Protein AF-A0A9K3H2B3-F1 (afdb_monomer)

Solvent-accessible surface area (backbone atoms only — not comparable to full-atom values): 8855 Å² total; per-residue (Å²): 132,76,57,71,48,101,79,43,34,32,52,45,74,54,63,48,92,74,58,84,58,81,59,44,30,52,91,73,40,60,58,100,84,36,74,44,58,86,64,38,37,34,44,56,46,58,76,41,45,33,36,42,37,26,72,78,79,16,44,37,43,30,42,40,29,30,38,38,36,41,32,38,69,94,84,43,71,54,78,59,46,63,44,56,33,55,32,21,17,47,78,24,76,56,96,89,43,72,43,72,32,34,43,42,46,98,87,24,39,31,26,27,11,19,45,28,69,36,68,64,64,101,39,72,65,60,23,62,75,64,52,45,66,34,74,45,75,49,76,45,79,47,74,59,80,87,81,78,83,79,82,81,72,84,80,129

Secondary structure (DSSP, 8-state):
--PBPTTSEEEEE--TTT---PPEETTT-EETTEEPPTTEEEEEEEEEEEEEEETTT--EEEEEEEEEEEEETTTEEPPPEEEEEEEESSEEE-SS-EEE-B---TTSEEEEEEEEEE---S-HHHHHHHTSSEEEEEEEEEE---PPPP------

Radius of gyration: 18.44 Å; Cα contacts (8 Å, |Δi|>4): 344; chains: 1; bounding box: 55×44×50 Å

pLDDT: mean 85.75, std 15.27, range [36.38, 98.5]

Mean predicted aligned error: 7.32 Å

Sequence (156 aa):
MVGVDFNGETSVDFDVTTLYIPPLTTATTKFLGLPLPPFLKIAIVPEIFRGIINLESGKVDLKFKAKFWFSMGSIYKAPPLLVETLLTSEESKGSLRSGSGRRLDEEGRCKLVGVATVEPIDDFFMNSFLDLPTECLAILNATITFSKDEDFKLNL

Organism: Helianthus annuus (NCBI:txid4232)

Nearest PDB structures (foldseek):
  6baq-assembly2_B  TM=2.965E-01  e=4.281E+00  Mus musculus

Foldseek 3Di:
DWDQDPQQKTKDWDDLVPDDDDWDALVHDAFPNHRDPHQKIWDKRWDGWIDIARPVVLKDKIWTWTWIWIDGPPPDTDGTWIWTWIFIQAKEDDPPDIDHKHGQDPQQKIKTKIKTFTADDPDPVVCVVNVPRDIDMDIDTDGDDDDDPDDDDDDD

Structure (mmCIF, N/CA/C/O backbone):
data_AF-A0A9K3H2B3-F1
#
_entry.id   AF-A0A9K3H2B3-F1
#
loop_
_atom_site.group_PDB
_atom_site.id
_atom_site.type_symbol
_atom_site.label_atom_id
_atom_site.label_alt_id
_atom_site.label_comp_id
_atom_site.label_asym_id
_atom_site.label_entity_id
_atom_site.label_seq_id
_atom_site.pdbx_PDB_ins_code
_atom_site.Cartn_x
_atom_site.Cartn_y
_atom_site.Cartn_z
_atom_site.occupancy
_atom_site.B_iso_or_equiv
_atom_site.auth_seq_id
_atom_site.auth_comp_id
_atom_site.auth_asym_id
_atom_site.auth_atom_id
_atom_site.pdbx_PDB_model_num
ATOM 1 N N . MET A 1 1 ? -12.930 -17.740 10.024 1.00 36.38 1 MET A N 1
ATOM 2 C CA . MET A 1 1 ? -13.497 -17.675 11.388 1.00 36.38 1 MET A CA 1
ATOM 3 C C . MET A 1 1 ? -13.048 -16.364 11.997 1.00 36.38 1 MET A C 1
ATOM 5 O O . MET A 1 1 ? -11.847 -16.164 12.115 1.00 36.38 1 MET A O 1
ATOM 9 N N . VAL A 1 2 ? -13.983 -15.464 12.293 1.00 46.38 2 VAL A N 1
ATOM 10 C CA . VAL A 1 2 ? -13.693 -14.215 13.002 1.00 46.38 2 VAL A CA 1
ATOM 11 C C . VAL A 1 2 ? -13.717 -14.530 14.497 1.00 46.38 2 VAL A C 1
ATOM 13 O O . VAL A 1 2 ? -14.778 -14.806 15.047 1.00 46.38 2 VAL A O 1
ATOM 16 N N . GLY A 1 3 ? -12.547 -14.584 15.131 1.00 49.44 3 GLY A N 1
ATOM 17 C CA . GLY A 1 3 ? -12.445 -14.596 16.590 1.00 49.44 3 GLY A CA 1
ATOM 18 C C . GLY A 1 3 ? -12.539 -13.159 17.088 1.00 49.44 3 GLY A C 1
ATOM 19 O O . GLY A 1 3 ? -11.816 -12.302 16.577 1.00 49.44 3 GLY A O 1
ATOM 20 N N . VAL A 1 4 ? -13.458 -12.894 18.017 1.00 54.34 4 VAL A N 1
ATOM 21 C CA . VAL A 1 4 ? -13.541 -11.608 18.715 1.00 54.34 4 VAL A CA 1
ATOM 22 C C . VAL A 1 4 ? -12.940 -11.806 20.099 1.00 54.34 4 VAL A C 1
ATOM 24 O O . VAL A 1 4 ? -13.445 -12.615 20.879 1.00 54.34 4 VAL A O 1
ATOM 27 N N . ASP A 1 5 ? -11.862 -11.087 20.385 1.00 57.28 5 ASP A N 1
ATOM 28 C CA . ASP A 1 5 ? -11.188 -11.134 21.680 1.00 57.28 5 ASP A CA 1
ATOM 29 C C . ASP A 1 5 ? -11.884 -10.191 22.680 1.00 57.28 5 ASP A C 1
ATOM 31 O O . ASP A 1 5 ? -12.625 -9.279 22.304 1.00 57.28 5 ASP A O 1
ATOM 35 N N . PHE A 1 6 ? -11.617 -10.369 23.977 1.00 53.84 6 PHE A N 1
ATOM 36 C CA . PHE A 1 6 ? -12.244 -9.613 25.076 1.00 53.84 6 PHE A CA 1
ATOM 37 C C . PHE A 1 6 ? -12.048 -8.079 25.027 1.00 53.84 6 PHE A C 1
ATOM 39 O O . PHE A 1 6 ? -12.699 -7.372 25.789 1.00 53.84 6 PHE A O 1
ATOM 46 N N . ASN A 1 7 ? -11.202 -7.562 24.128 1.00 62.53 7 ASN A N 1
ATOM 47 C CA . ASN A 1 7 ? -10.928 -6.129 23.944 1.00 62.53 7 ASN A CA 1
ATOM 48 C C . ASN A 1 7 ? -11.701 -5.490 22.768 1.00 62.53 7 ASN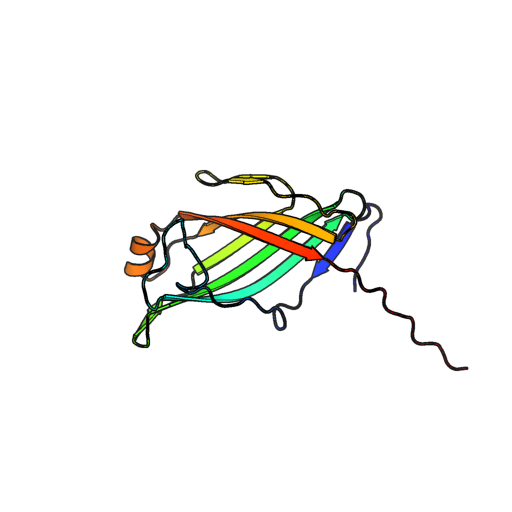 A C 1
ATOM 50 O O . ASN A 1 7 ? -11.345 -4.401 22.317 1.00 62.53 7 ASN A O 1
ATOM 54 N N . GLY A 1 8 ? -12.701 -6.182 22.207 1.00 75.56 8 GLY A N 1
ATOM 55 C CA . GLY A 1 8 ? -13.434 -5.705 21.026 1.00 75.56 8 GLY A CA 1
ATOM 56 C C . GLY A 1 8 ? -12.619 -5.781 19.729 1.00 75.56 8 GLY A C 1
ATOM 57 O O . GLY A 1 8 ? -12.984 -5.164 18.727 1.00 75.56 8 GLY A O 1
ATOM 58 N N . GLU A 1 9 ? -11.510 -6.523 19.743 1.00 88.19 9 GLU A N 1
ATOM 59 C CA . GLU A 1 9 ? -10.648 -6.754 18.589 1.00 88.19 9 GLU A CA 1
ATOM 60 C C . GLU A 1 9 ? -11.164 -7.924 17.755 1.00 88.19 9 GLU A C 1
ATOM 62 O O . GLU A 1 9 ? -11.451 -9.006 18.259 1.00 88.19 9 GLU A O 1
ATOM 67 N N . THR A 1 10 ? -11.283 -7.680 16.458 1.00 89.81 10 THR A N 1
ATOM 68 C CA . THR A 1 10 ? -11.702 -8.624 15.431 1.00 89.81 10 THR A CA 1
ATOM 69 C C . THR A 1 10 ? -10.537 -8.824 14.476 1.00 89.81 10 THR A C 1
ATOM 71 O O . THR A 1 10 ? -10.124 -7.890 13.785 1.00 89.81 10 THR A O 1
ATOM 74 N N . SER A 1 11 ? -10.010 -10.047 14.426 1.00 92.50 11 SER A N 1
ATOM 75 C CA . SER A 1 11 ? -9.013 -10.420 13.424 1.00 92.50 11 SER A CA 1
ATOM 76 C C . SER A 1 11 ? -9.680 -10.622 12.064 1.00 92.50 11 SER A C 1
ATOM 78 O O . SER A 1 11 ? -10.698 -11.312 11.953 1.00 92.50 11 SER A O 1
ATOM 80 N N . VAL A 1 12 ? -9.101 -10.026 11.026 1.00 93.12 12 VAL A N 1
ATOM 81 C CA . VAL A 1 12 ? -9.549 -10.145 9.637 1.00 93.12 12 VAL A CA 1
ATOM 82 C C . VAL A 1 12 ? -8.413 -10.666 8.771 1.00 93.12 12 VAL A C 1
ATOM 84 O O . VAL A 1 12 ? -7.278 -10.202 8.873 1.00 93.12 12 VAL A O 1
ATOM 87 N N . ASP A 1 13 ? -8.723 -11.614 7.894 1.00 94.12 13 ASP A N 1
ATOM 88 C CA . ASP A 1 13 ? -7.808 -12.128 6.877 1.00 94.12 13 ASP A CA 1
ATOM 89 C C . ASP A 1 13 ? -8.558 -12.142 5.546 1.00 94.12 13 ASP A C 1
ATOM 91 O O . ASP A 1 13 ? -9.561 -12.845 5.399 1.00 94.12 13 ASP A O 1
ATOM 95 N N . PHE A 1 14 ? -8.143 -11.278 4.621 1.00 92.19 14 PHE A N 1
ATOM 96 C CA . PHE A 1 14 ? -8.805 -11.131 3.335 1.00 92.19 14 PHE A CA 1
ATOM 97 C C . PHE A 1 14 ? -8.242 -12.153 2.356 1.00 92.19 14 PHE A C 1
ATOM 99 O O . PHE A 1 14 ? -7.028 -12.288 2.199 1.00 92.19 14 PHE A O 1
ATOM 106 N N . ASP A 1 15 ? -9.133 -12.822 1.631 1.00 93.44 15 ASP A N 1
ATOM 107 C CA . ASP A 1 15 ? -8.730 -13.712 0.554 1.00 93.44 15 ASP A CA 1
ATOM 108 C C . ASP A 1 15 ? -8.133 -12.904 -0.608 1.00 93.44 15 ASP A C 1
ATOM 110 O O . ASP A 1 15 ? -8.828 -12.317 -1.440 1.00 93.44 15 ASP A O 1
ATOM 114 N N . VAL A 1 16 ? -6.802 -12.881 -0.668 1.00 93.81 16 VAL A N 1
ATOM 115 C CA . VAL A 1 16 ? -6.046 -12.165 -1.701 1.00 93.81 16 VAL A CA 1
ATOM 116 C C . VAL A 1 16 ? -6.274 -12.727 -3.107 1.00 93.81 16 VAL A C 1
ATOM 118 O O . VAL A 1 16 ? -5.978 -12.035 -4.078 1.00 93.81 16 VAL A O 1
ATOM 121 N N . THR A 1 17 ? -6.823 -13.941 -3.244 1.00 91.62 17 THR A N 1
ATOM 122 C CA . THR A 1 17 ? -7.156 -14.519 -4.556 1.00 91.62 17 THR A CA 1
ATOM 123 C C . THR A 1 17 ? -8.422 -13.912 -5.160 1.00 91.62 17 THR A C 1
ATOM 125 O O . THR A 1 17 ? -8.561 -13.878 -6.383 1.00 91.62 17 THR A O 1
ATOM 128 N N . THR A 1 18 ? -9.315 -13.381 -4.319 1.00 91.88 18 THR A N 1
ATOM 129 C CA . THR A 1 18 ? -10.558 -12.708 -4.727 1.00 91.88 18 THR A CA 1
ATOM 130 C C . THR A 1 18 ? -10.496 -11.186 -4.558 1.00 91.88 18 THR A C 1
ATOM 132 O O . THR A 1 18 ? -11.375 -10.472 -5.046 1.00 91.88 18 THR A O 1
ATOM 135 N N . LEU A 1 19 ? -9.433 -10.661 -3.935 1.00 90.50 19 LEU A N 1
ATOM 136 C CA . LEU A 1 19 ? -9.199 -9.229 -3.774 1.00 90.50 19 LEU A CA 1
ATOM 137 C C . LEU A 1 19 ? -8.913 -8.546 -5.121 1.00 90.50 19 LEU A C 1
ATOM 139 O O . LEU A 1 19 ? -7.839 -8.685 -5.709 1.00 90.50 19 LEU A O 1
ATOM 143 N N . TYR A 1 20 ? -9.862 -7.738 -5.589 1.00 89.50 20 TYR A N 1
ATOM 144 C CA . TYR A 1 20 ? -9.689 -6.936 -6.795 1.00 89.50 20 TYR A CA 1
ATOM 145 C C . TYR A 1 20 ? -8.987 -5.608 -6.490 1.00 89.50 20 TYR A C 1
ATOM 147 O O . TYR A 1 20 ? -9.558 -4.721 -5.855 1.00 89.50 20 TYR A O 1
ATOM 155 N N . ILE A 1 21 ? -7.767 -5.446 -7.007 1.00 87.69 21 ILE A N 1
ATOM 156 C CA . ILE A 1 21 ? -7.057 -4.163 -7.034 1.00 87.69 21 ILE A CA 1
ATOM 157 C C . ILE A 1 21 ? -6.875 -3.762 -8.502 1.00 87.69 21 ILE A C 1
ATOM 159 O O . ILE A 1 21 ? -6.157 -4.450 -9.236 1.00 87.69 21 ILE A O 1
ATOM 163 N N . PRO A 1 22 ? -7.515 -2.675 -8.972 1.00 86.06 22 PRO A N 1
ATOM 164 C CA . PRO A 1 22 ? -7.363 -2.252 -10.354 1.00 86.06 22 PRO A CA 1
ATOM 165 C C . PRO A 1 22 ? -5.906 -1.847 -10.622 1.00 86.06 22 PRO A C 1
ATOM 167 O O . PRO A 1 22 ? -5.262 -1.235 -9.764 1.00 86.06 22 PRO A O 1
ATOM 170 N N . PRO A 1 23 ? -5.368 -2.143 -11.817 1.00 85.81 23 PRO A N 1
ATOM 171 C CA . PRO A 1 23 ? -4.032 -1.702 -12.172 1.00 85.81 23 PRO A CA 1
ATOM 172 C C . PRO A 1 23 ? -3.958 -0.173 -12.193 1.00 85.81 23 PRO A C 1
ATOM 174 O O . PRO A 1 23 ? -4.882 0.515 -12.641 1.00 85.81 23 PRO A O 1
ATOM 177 N N . LEU A 1 24 ? -2.818 0.361 -11.764 1.00 83.81 24 LEU A N 1
ATOM 178 C CA . LEU A 1 24 ? -2.545 1.783 -11.890 1.00 83.81 24 LEU A CA 1
ATOM 179 C C . LEU A 1 24 ? -2.118 2.089 -13.325 1.00 83.81 24 LEU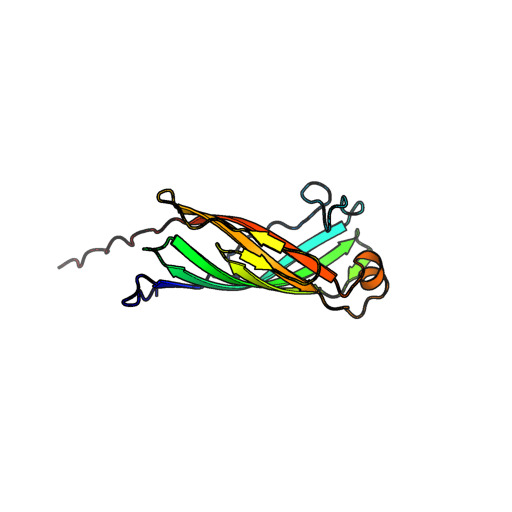 A C 1
ATOM 181 O O . LEU A 1 24 ? -1.286 1.391 -13.909 1.00 83.81 24 LEU A O 1
ATOM 185 N N . THR A 1 25 ? -2.701 3.138 -13.890 1.00 78.62 25 THR A N 1
ATOM 186 C CA . THR A 1 25 ? -2.446 3.610 -15.253 1.00 78.62 25 THR A CA 1
ATOM 187 C C . THR A 1 25 ? -2.366 5.129 -15.251 1.00 78.62 25 THR A C 1
ATOM 189 O O . THR A 1 25 ? -2.804 5.774 -14.297 1.00 78.62 25 THR A O 1
ATOM 192 N N . THR A 1 26 ? -1.877 5.727 -16.335 1.00 68.06 26 THR A N 1
ATOM 193 C CA . THR A 1 26 ? -1.856 7.189 -16.498 1.00 68.06 26 THR A CA 1
ATOM 194 C C . THR A 1 26 ? -3.231 7.842 -16.295 1.00 68.06 26 THR A C 1
ATOM 196 O O . THR A 1 26 ? -3.302 8.973 -15.828 1.00 68.06 26 THR A O 1
ATOM 199 N N . ALA A 1 27 ? -4.329 7.133 -16.591 1.00 66.00 27 ALA A N 1
ATOM 200 C CA . ALA A 1 27 ? -5.690 7.633 -16.386 1.00 66.00 27 ALA A CA 1
ATOM 201 C C . ALA A 1 27 ? -6.133 7.619 -14.914 1.00 66.00 27 ALA A C 1
ATOM 203 O O . ALA A 1 27 ? -7.020 8.378 -14.533 1.00 66.00 27 ALA A O 1
ATOM 204 N N . THR A 1 28 ? -5.545 6.745 -14.093 1.00 60.31 28 THR A N 1
ATOM 205 C CA . THR A 1 28 ? -6.032 6.449 -12.740 1.00 60.31 28 THR A CA 1
ATOM 206 C C . THR A 1 28 ? -5.098 6.902 -11.628 1.00 60.31 28 THR A C 1
ATOM 208 O O . THR A 1 28 ? -5.503 6.857 -10.469 1.00 60.31 28 THR A O 1
ATOM 211 N N . THR A 1 29 ? -3.870 7.346 -11.922 1.00 63.91 29 THR A N 1
ATOM 212 C CA . THR A 1 29 ? -2.948 7.735 -10.849 1.00 63.91 29 THR A CA 1
ATOM 213 C C . THR A 1 29 ? -1.949 8.835 -11.204 1.00 63.91 29 THR A C 1
ATOM 215 O O . THR A 1 29 ? -1.505 8.995 -12.343 1.00 63.91 29 THR A O 1
ATOM 218 N N . LYS A 1 30 ? -1.546 9.550 -10.153 1.00 61.47 30 LYS A N 1
ATOM 219 C CA . LYS A 1 30 ? -0.274 10.263 -10.073 1.00 61.47 30 LYS A CA 1
ATOM 220 C C . LYS A 1 30 ? 0.631 9.438 -9.161 1.00 61.47 30 LYS A C 1
ATOM 222 O O . LYS A 1 30 ? 0.309 9.260 -7.989 1.00 61.47 30 LYS A O 1
ATOM 227 N N . PHE A 1 31 ? 1.742 8.929 -9.676 1.00 61.91 31 PHE A N 1
ATOM 228 C CA . PHE A 1 31 ? 2.698 8.154 -8.889 1.00 61.91 31 PHE A CA 1
ATOM 229 C C . PHE A 1 31 ? 3.812 9.078 -8.401 1.00 61.91 31 PHE A C 1
ATOM 231 O O . PHE A 1 31 ? 4.354 9.853 -9.184 1.00 61.91 31 PHE A O 1
ATOM 238 N N . LEU A 1 32 ? 4.094 9.063 -7.093 1.00 60.94 32 LEU A N 1
ATOM 239 C CA . LEU A 1 32 ? 5.057 9.974 -6.448 1.00 60.94 32 LEU A CA 1
ATOM 240 C C . LEU A 1 32 ? 4.769 11.475 -6.685 1.00 60.94 32 LEU A C 1
ATOM 242 O O . LEU A 1 32 ? 5.665 12.311 -6.630 1.00 60.94 32 LEU A O 1
ATOM 246 N N . GLY A 1 33 ? 3.506 11.839 -6.933 1.00 57.41 33 GLY A N 1
ATOM 247 C CA . GLY A 1 33 ? 3.101 13.223 -7.213 1.00 57.41 33 GLY A CA 1
ATOM 248 C C . GLY A 1 33 ? 3.247 13.655 -8.677 1.00 57.41 33 GLY A C 1
ATOM 249 O O . GLY A 1 33 ? 2.840 14.767 -9.013 1.00 57.41 33 GLY A O 1
ATOM 250 N N . LEU A 1 34 ? 3.734 12.778 -9.558 1.00 57.91 34 LEU A N 1
ATOM 251 C CA . LEU A 1 34 ? 3.860 13.022 -10.993 1.00 57.91 34 LEU A CA 1
ATOM 252 C C . LEU A 1 34 ? 2.829 12.200 -11.781 1.00 57.91 34 LEU A C 1
ATOM 254 O O . LEU A 1 34 ? 2.462 11.101 -11.358 1.00 57.91 34 LEU A O 1
AT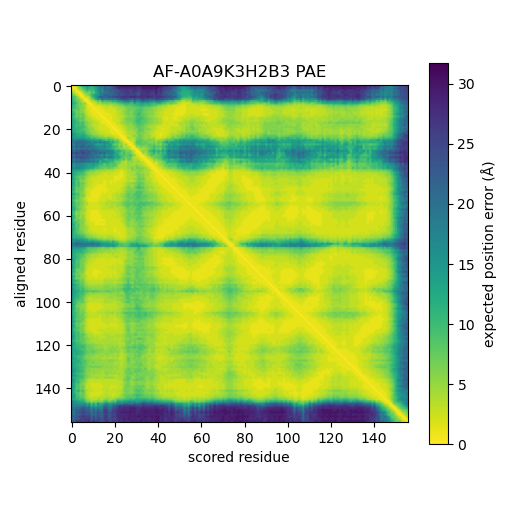OM 258 N N . PRO A 1 35 ? 2.320 12.699 -12.922 1.00 62.22 35 PRO A N 1
ATOM 259 C CA . PRO A 1 35 ? 1.564 11.847 -13.833 1.00 62.22 35 PRO A CA 1
ATOM 260 C C . PRO A 1 35 ? 2.454 10.679 -14.277 1.00 62.22 35 PRO A C 1
ATOM 262 O O . PRO A 1 35 ? 3.623 10.883 -14.605 1.00 62.22 35 PRO A O 1
ATOM 265 N N . LEU A 1 36 ? 1.915 9.456 -14.275 1.00 70.19 36 LEU A N 1
ATOM 266 C CA . LEU A 1 36 ? 2.665 8.311 -14.792 1.00 70.19 36 LEU A CA 1
ATOM 267 C C . LEU A 1 36 ? 3.043 8.552 -16.264 1.00 70.19 36 LEU A C 1
ATOM 269 O O . LEU A 1 36 ? 2.193 9.030 -17.025 1.00 70.19 36 LEU A O 1
ATOM 273 N N . PRO A 1 37 ? 4.258 8.165 -16.693 1.00 74.56 37 PRO A N 1
ATOM 274 C CA . PRO A 1 37 ? 4.623 8.116 -18.099 1.00 74.56 37 PRO A CA 1
ATOM 275 C C . PRO A 1 37 ? 3.542 7.446 -18.960 1.00 74.56 37 PRO A C 1
ATOM 277 O O . PRO A 1 37 ? 2.892 6.496 -18.504 1.00 74.56 37 PRO A O 1
ATOM 280 N N . PRO A 1 38 ? 3.336 7.911 -20.205 1.00 79.56 38 PRO A N 1
ATOM 281 C CA . PRO A 1 38 ? 2.416 7.269 -21.133 1.00 79.56 38 PRO A CA 1
ATOM 282 C C . PRO A 1 38 ? 2.703 5.769 -21.259 1.00 79.56 38 PRO A C 1
ATOM 284 O O . PRO A 1 38 ? 3.858 5.350 -21.284 1.00 79.56 38 PRO A O 1
ATOM 287 N N . PHE A 1 39 ? 1.643 4.966 -21.368 1.00 82.81 39 PHE A N 1
ATOM 288 C CA . PHE A 1 39 ? 1.702 3.504 -21.529 1.00 82.81 39 PHE A CA 1
ATOM 289 C C . PHE A 1 39 ? 2.256 2.717 -20.335 1.00 82.81 39 PHE A C 1
ATOM 291 O O . PHE A 1 39 ? 2.331 1.489 -20.421 1.00 82.81 39 PHE A O 1
ATOM 298 N N . LEU A 1 40 ? 2.606 3.382 -19.230 1.00 83.81 40 LEU A N 1
ATOM 299 C CA . LEU A 1 40 ? 2.997 2.709 -18.002 1.00 83.81 40 LEU A CA 1
ATOM 300 C C . LEU A 1 40 ? 1.764 2.114 -17.317 1.00 83.81 40 LEU A C 1
ATOM 302 O O . LEU A 1 40 ? 0.771 2.795 -17.043 1.00 83.81 40 LEU A O 1
ATOM 306 N N . LYS A 1 41 ? 1.853 0.821 -17.024 1.00 88.50 41 LYS A N 1
ATOM 307 C CA . LYS A 1 41 ? 0.869 0.063 -16.263 1.00 88.50 41 LYS A CA 1
ATOM 308 C C . LYS A 1 41 ? 1.561 -0.603 -15.086 1.00 88.50 41 LYS A C 1
ATOM 310 O O . LYS A 1 41 ? 2.579 -1.272 -15.266 1.00 88.50 41 LYS A O 1
ATOM 315 N N . ILE A 1 42 ? 0.954 -0.465 -13.912 1.00 89.12 42 ILE A N 1
ATOM 316 C CA . ILE A 1 42 ? 1.394 -1.119 -12.682 1.00 89.12 42 ILE A CA 1
ATOM 317 C C . ILE A 1 42 ? 0.296 -2.087 -12.252 1.00 89.12 42 ILE A C 1
ATOM 319 O O . ILE A 1 42 ? -0.784 -1.661 -11.840 1.00 89.12 42 ILE A O 1
ATOM 323 N N . ALA A 1 43 ? 0.537 -3.389 -12.382 1.00 92.56 43 ALA A N 1
ATOM 324 C CA . ALA A 1 43 ? -0.368 -4.395 -11.834 1.00 92.56 43 ALA A CA 1
ATOM 325 C C . ALA A 1 43 ? 0.000 -4.670 -10.372 1.00 92.56 43 ALA A C 1
ATOM 327 O O . ALA A 1 43 ? 1.158 -4.953 -10.071 1.00 92.56 43 ALA A O 1
ATOM 328 N N . ILE A 1 44 ? -0.979 -4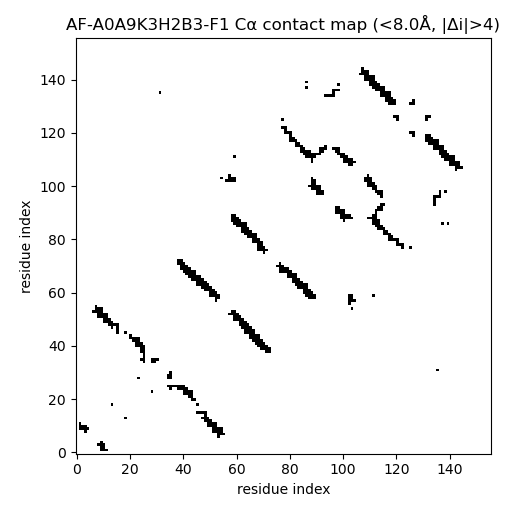.581 -9.474 1.00 92.56 44 ILE A N 1
ATOM 329 C CA . ILE A 1 44 ? -0.791 -4.815 -8.041 1.00 92.56 44 ILE A CA 1
ATOM 330 C C . ILE A 1 44 ? -1.311 -6.215 -7.734 1.00 92.56 44 ILE A C 1
ATOM 332 O O . ILE A 1 44 ? -2.499 -6.481 -7.888 1.00 92.56 44 ILE A O 1
ATOM 336 N N . VAL A 1 45 ? -0.413 -7.107 -7.326 1.00 95.81 45 VAL A N 1
ATOM 337 C CA . VAL A 1 45 ? -0.742 -8.489 -6.964 1.00 95.81 45 VAL A CA 1
ATOM 338 C C . VAL A 1 45 ? -0.563 -8.640 -5.453 1.00 95.81 45 VAL A C 1
ATOM 340 O O . VAL A 1 45 ? 0.584 -8.664 -4.993 1.00 95.81 45 VAL A O 1
ATOM 343 N N . PRO A 1 46 ? -1.655 -8.682 -4.669 1.00 95.69 46 PRO A N 1
ATOM 344 C CA . PRO A 1 46 ? -1.577 -8.816 -3.220 1.00 95.69 46 PRO A CA 1
ATOM 345 C C . PRO A 1 46 ? -1.061 -10.201 -2.806 1.00 95.69 46 PRO A C 1
ATOM 347 O O . PRO A 1 46 ? -1.427 -11.216 -3.389 1.00 95.69 46 PRO A O 1
ATOM 350 N N . GLU A 1 47 ? -0.207 -10.229 -1.784 1.00 97.12 47 GLU A N 1
ATOM 351 C CA . GLU A 1 47 ? 0.280 -11.447 -1.120 1.00 97.12 47 GLU A CA 1
ATOM 352 C C . GLU A 1 47 ? -0.279 -11.572 0.300 1.00 97.12 47 GLU A C 1
ATOM 354 O O . GLU A 1 47 ? -0.542 -12.676 0.767 1.00 97.12 47 GLU A O 1
ATOM 359 N N . ILE A 1 48 ? -0.450 -10.444 0.999 1.00 97.31 48 ILE A N 1
ATOM 360 C CA . ILE A 1 48 ? -1.016 -10.391 2.349 1.00 97.31 48 ILE A CA 1
ATOM 361 C C . ILE A 1 48 ? -1.939 -9.185 2.434 1.00 97.31 48 ILE A C 1
ATOM 363 O O . ILE A 1 48 ? -1.530 -8.066 2.117 1.00 97.31 48 ILE A O 1
ATOM 367 N N . PHE A 1 49 ? -3.147 -9.408 2.939 1.00 96.69 49 PHE A N 1
ATOM 368 C CA . PHE A 1 49 ? -4.002 -8.338 3.417 1.00 96.69 49 PHE A CA 1
ATOM 369 C C . PHE A 1 49 ? -4.796 -8.836 4.621 1.00 96.69 49 PHE A C 1
ATOM 371 O O . PHE A 1 49 ? -5.756 -9.580 4.477 1.00 96.69 49 PHE A O 1
ATOM 378 N N . ARG A 1 50 ? -4.332 -8.504 5.826 1.00 97.00 50 ARG A N 1
ATOM 379 C CA . ARG A 1 50 ? -4.904 -9.021 7.079 1.00 97.00 50 ARG A CA 1
ATOM 380 C C . ARG A 1 50 ? -4.548 -8.131 8.253 1.00 97.00 50 ARG A C 1
ATOM 382 O O . ARG A 1 50 ? -3.561 -7.402 8.184 1.00 97.00 50 ARG A O 1
ATOM 389 N N . GLY A 1 51 ? -5.271 -8.236 9.352 1.00 96.38 51 GLY A N 1
ATOM 390 C CA . GLY A 1 51 ? -4.938 -7.495 10.558 1.00 96.38 51 GLY A CA 1
ATOM 391 C C . GLY A 1 51 ? -6.070 -7.477 11.561 1.00 96.38 51 GLY A C 1
ATOM 392 O O . GLY A 1 51 ? -6.795 -8.458 11.690 1.00 96.38 51 GLY A O 1
ATOM 393 N N . ILE A 1 52 ? -6.186 -6.371 12.287 1.00 95.75 52 ILE A N 1
ATOM 394 C CA . ILE A 1 52 ? -7.089 -6.243 13.426 1.00 95.75 52 ILE A CA 1
ATOM 395 C C . ILE A 1 52 ? -7.961 -5.005 13.246 1.00 95.75 52 ILE A C 1
ATOM 397 O O . ILE A 1 52 ? -7.489 -3.931 12.862 1.00 95.75 52 ILE A O 1
ATOM 401 N N . ILE A 1 53 ? -9.242 -5.167 13.556 1.00 95.25 53 ILE A N 1
ATOM 402 C CA . ILE A 1 53 ? -10.215 -4.089 13.680 1.00 95.25 53 ILE A CA 1
ATOM 403 C C . ILE A 1 53 ? -10.716 -4.090 15.118 1.00 95.25 53 ILE A C 1
ATOM 405 O O . ILE A 1 53 ? -11.311 -5.065 15.563 1.00 95.25 53 ILE A O 1
ATOM 409 N N . ASN A 1 54 ? -10.497 -3.003 15.847 1.00 94.38 54 ASN A N 1
ATOM 410 C CA . ASN A 1 54 ? -11.102 -2.802 17.152 1.00 94.38 54 ASN A CA 1
ATOM 411 C C . ASN A 1 54 ? -12.447 -2.082 16.964 1.00 94.38 54 ASN A C 1
ATOM 413 O O . ASN A 1 54 ? -12.478 -0.905 16.605 1.00 94.38 54 ASN A O 1
ATOM 417 N N . LEU A 1 55 ? -13.550 -2.801 17.179 1.00 89.75 55 LEU A N 1
ATOM 418 C CA . LEU A 1 55 ? -14.906 -2.308 16.917 1.00 89.75 55 LEU A CA 1
ATOM 419 C C . LEU A 1 55 ? -15.370 -1.254 17.928 1.00 89.75 55 LEU A C 1
ATOM 421 O O . LEU A 1 55 ? -16.229 -0.446 17.601 1.00 89.75 55 LEU A O 1
ATOM 425 N N . GLU A 1 56 ? -14.802 -1.245 19.135 1.00 91.75 56 GLU A N 1
ATOM 426 C CA . GLU A 1 56 ? -15.149 -0.271 20.176 1.00 91.75 56 GLU A CA 1
ATOM 427 C C . GLU A 1 56 ? -14.483 1.085 19.918 1.00 91.75 56 GLU A C 1
ATOM 429 O O . GLU A 1 56 ? -15.122 2.132 19.953 1.00 91.75 56 GLU A O 1
ATOM 434 N N . SER A 1 57 ? -13.183 1.075 19.628 1.00 94.69 57 SER A N 1
ATOM 435 C CA . SER A 1 57 ? -12.400 2.294 19.403 1.00 94.69 57 SER A CA 1
ATOM 436 C C . SER A 1 57 ? -12.423 2.781 17.954 1.00 94.69 57 SER A C 1
ATOM 438 O O . SER A 1 57 ? -11.977 3.900 17.691 1.00 94.69 57 SER A O 1
ATOM 440 N N . GLY A 1 58 ? -12.850 1.930 17.017 1.00 95.38 58 GLY A N 1
ATOM 441 C CA . GLY A 1 58 ? -12.768 2.145 15.573 1.00 95.38 58 GLY A CA 1
ATOM 442 C C . GLY A 1 58 ? -11.349 2.044 15.002 1.00 95.38 58 GLY A C 1
ATOM 443 O O . GLY A 1 58 ? -11.130 2.370 13.833 1.00 95.38 58 GLY A O 1
ATOM 444 N N . LYS A 1 59 ? -10.354 1.642 15.804 1.00 97.62 59 LYS A N 1
ATOM 445 C CA . LYS A 1 59 ? -8.970 1.512 15.339 1.00 97.62 59 LYS A CA 1
ATOM 446 C C . LYS A 1 59 ? -8.844 0.345 14.357 1.00 97.62 59 LYS A C 1
ATOM 448 O O . LYS A 1 59 ? -9.324 -0.753 14.629 1.00 97.62 59 LYS A O 1
ATOM 453 N N . VAL A 1 60 ? -8.162 0.569 13.239 1.00 97.88 60 VAL A N 1
ATOM 454 C CA . VAL A 1 60 ? -7.933 -0.438 12.196 1.00 97.88 60 VAL A CA 1
ATOM 455 C C . VAL A 1 60 ? -6.452 -0.481 11.853 1.00 97.88 60 VAL A C 1
ATOM 457 O O . VAL A 1 60 ? -5.890 0.545 11.482 1.00 97.88 60 VAL A O 1
ATOM 460 N N . ASP A 1 61 ? -5.853 -1.667 11.924 1.00 97.94 61 ASP A N 1
ATOM 461 C CA . ASP A 1 61 ? -4.458 -1.921 11.565 1.00 97.94 61 ASP A CA 1
ATOM 462 C C . ASP A 1 61 ? -4.390 -3.139 10.635 1.00 97.94 61 ASP A C 1
ATOM 464 O O . ASP A 1 61 ? -4.621 -4.269 11.063 1.00 97.94 61 ASP A O 1
ATOM 468 N N . LEU A 1 62 ? -4.067 -2.921 9.357 1.00 97.81 62 LEU A N 1
ATOM 469 C CA . LEU A 1 62 ? -3.991 -3.962 8.331 1.00 97.81 62 LEU A CA 1
ATOM 470 C C . LEU A 1 62 ? -2.583 -4.047 7.751 1.00 97.81 62 LEU A C 1
ATOM 472 O O . LEU A 1 62 ? -2.074 -3.105 7.144 1.00 97.81 62 LEU A O 1
ATOM 476 N N . LYS A 1 63 ? -1.953 -5.210 7.881 1.00 98.25 63 LYS A N 1
ATOM 477 C CA . LYS A 1 63 ? -0.733 -5.530 7.152 1.00 98.25 63 LYS A CA 1
ATOM 478 C C . LYS A 1 63 ? -1.076 -5.730 5.680 1.00 98.25 63 LYS A C 1
ATOM 480 O O . LYS A 1 63 ? -1.872 -6.606 5.341 1.00 98.25 63 LYS A O 1
ATOM 485 N N . PHE A 1 64 ? -0.428 -4.956 4.820 1.00 96.88 64 PHE A N 1
ATOM 486 C CA . PHE A 1 64 ? -0.528 -5.067 3.373 1.00 96.88 64 PHE A CA 1
ATOM 487 C C . PHE A 1 64 ? 0.835 -5.428 2.788 1.00 96.88 64 PHE A C 1
ATOM 489 O O . PHE A 1 64 ? 1.841 -4.780 3.081 1.00 96.88 64 PHE A O 1
ATOM 496 N N . LYS A 1 65 ? 0.862 -6.465 1.953 1.00 96.81 65 LYS A N 1
ATOM 497 C CA . LYS A 1 65 ? 2.030 -6.861 1.171 1.00 96.81 65 LYS A CA 1
ATOM 498 C C . LYS A 1 65 ? 1.595 -7.181 -0.243 1.00 96.81 65 LYS A C 1
ATOM 500 O O . LYS A 1 65 ? 0.663 -7.962 -0.425 1.00 96.81 65 LYS A O 1
ATOM 505 N N . ALA A 1 66 ? 2.271 -6.616 -1.231 1.00 96.12 66 ALA A N 1
ATOM 506 C CA . ALA A 1 66 ? 1.949 -6.858 -2.627 1.00 96.12 66 ALA A CA 1
ATOM 507 C C . ALA A 1 66 ? 3.163 -6.676 -3.538 1.00 96.12 66 ALA A C 1
ATOM 509 O O . ALA A 1 66 ? 4.091 -5.921 -3.244 1.00 96.12 66 ALA A O 1
ATOM 510 N N . LYS A 1 67 ? 3.109 -7.349 -4.686 1.00 95.75 67 LYS A N 1
ATOM 511 C CA . LYS A 1 67 ? 4.036 -7.162 -5.801 1.00 95.75 67 LYS A CA 1
ATOM 512 C C . LYS A 1 67 ? 3.461 -6.160 -6.788 1.00 95.75 67 LYS A C 1
ATOM 514 O O . LYS A 1 67 ? 2.342 -6.329 -7.271 1.00 95.75 67 LYS A O 1
ATOM 519 N N . PHE A 1 68 ? 4.242 -5.139 -7.103 1.00 92.94 68 PHE A N 1
ATOM 520 C CA . PHE A 1 68 ? 3.892 -4.098 -8.057 1.00 92.94 68 PHE A CA 1
ATOM 521 C C . PHE A 1 68 ? 4.656 -4.373 -9.349 1.00 92.94 68 PHE A C 1
ATOM 523 O O . PHE A 1 68 ? 5.862 -4.154 -9.432 1.00 92.94 68 PHE A O 1
ATOM 530 N N . TRP A 1 69 ? 3.955 -4.893 -10.351 1.00 93.88 69 TRP A N 1
ATOM 531 C CA . TRP A 1 69 ? 4.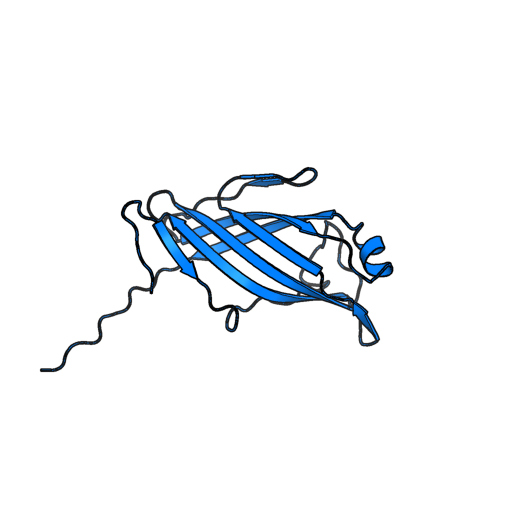519 -5.266 -11.643 1.00 93.88 69 TRP A CA 1
ATOM 532 C C . TRP A 1 69 ? 4.452 -4.100 -12.617 1.00 93.88 69 TRP A C 1
ATOM 534 O O . TRP A 1 69 ? 3.364 -3.730 -13.065 1.00 93.88 69 TRP A O 1
ATOM 544 N N . PHE A 1 70 ? 5.613 -3.554 -12.970 1.00 90.50 70 PHE A N 1
ATOM 545 C CA . PHE A 1 70 ? 5.731 -2.448 -13.913 1.00 90.50 70 PHE A CA 1
ATOM 546 C C . PHE A 1 70 ? 5.870 -2.970 -15.341 1.00 90.50 70 PHE A C 1
ATOM 548 O O . PHE A 1 70 ? 6.669 -3.860 -15.634 1.00 90.50 70 PHE A O 1
ATOM 555 N N . SER A 1 71 ? 5.088 -2.390 -16.245 1.00 90.88 71 SER A N 1
ATOM 556 C CA . SER A 1 71 ? 5.153 -2.675 -17.677 1.00 90.88 71 SER A CA 1
ATOM 557 C C . SER A 1 71 ? 4.901 -1.411 -18.484 1.00 90.88 71 SER A C 1
ATOM 559 O O . SER A 1 71 ? 4.068 -0.592 -18.099 1.00 90.88 71 SER A O 1
ATOM 561 N N . MET A 1 72 ? 5.605 -1.254 -19.603 1.00 87.00 72 MET A N 1
ATOM 562 C CA . MET A 1 72 ? 5.433 -0.118 -20.505 1.00 87.00 72 MET A CA 1
ATOM 563 C C . MET A 1 72 ? 5.298 -0.617 -21.944 1.00 87.00 72 MET A C 1
ATOM 565 O O . MET A 1 72 ? 6.230 -1.188 -22.519 1.00 87.00 72 MET A O 1
ATOM 569 N N . GLY A 1 73 ? 4.108 -0.427 -22.520 1.00 82.75 73 GLY A N 1
ATOM 570 C CA . GLY A 1 73 ? 3.763 -1.000 -23.823 1.00 82.75 73 GLY A CA 1
ATOM 571 C C . GLY A 1 73 ? 3.898 -2.532 -23.853 1.00 82.75 73 GLY A C 1
ATOM 572 O O . GLY A 1 73 ? 3.681 -3.210 -22.851 1.00 82.75 73 GLY A O 1
ATOM 573 N N . SER A 1 74 ? 4.252 -3.089 -25.013 1.00 79.62 74 SER A N 1
ATOM 574 C CA . SER A 1 74 ? 4.472 -4.534 -25.197 1.00 79.62 74 SER A CA 1
ATOM 575 C C . SER A 1 74 ? 5.922 -4.982 -24.977 1.00 79.62 74 SER A C 1
ATOM 577 O O . SER A 1 74 ? 6.185 -6.182 -24.960 1.00 79.62 74 SER A O 1
ATOM 579 N N . ILE A 1 75 ? 6.855 -4.038 -24.825 1.00 81.69 75 ILE A N 1
ATOM 580 C CA . ILE A 1 75 ? 8.298 -4.287 -24.971 1.00 81.69 75 ILE A CA 1
ATOM 581 C C . ILE A 1 75 ? 9.001 -4.333 -23.612 1.00 81.69 75 ILE A C 1
ATOM 583 O O . ILE A 1 75 ? 9.929 -5.116 -23.433 1.00 81.69 75 ILE A O 1
ATOM 587 N N . TYR A 1 76 ? 8.556 -3.526 -22.646 1.00 87.56 76 TYR A N 1
ATOM 588 C CA . TYR A 1 76 ? 9.247 -3.368 -21.371 1.00 87.56 76 TYR A CA 1
ATOM 589 C C . TYR A 1 76 ? 8.462 -3.957 -20.196 1.00 87.56 76 TYR A C 1
ATOM 591 O O . TYR A 1 76 ? 7.273 -3.669 -20.017 1.00 87.56 76 TYR A O 1
ATOM 599 N N . LYS A 1 77 ? 9.153 -4.759 -19.379 1.00 91.81 77 LYS A N 1
ATOM 600 C CA . LYS A 1 77 ? 8.669 -5.328 -18.117 1.00 91.81 77 LYS A CA 1
ATOM 601 C C . LYS A 1 77 ? 9.819 -5.346 -17.116 1.00 91.81 77 LYS A C 1
ATOM 603 O O . LYS A 1 77 ? 10.849 -5.947 -17.407 1.00 91.81 77 LYS A O 1
ATOM 608 N N . ALA A 1 78 ? 9.615 -4.732 -15.959 1.00 92.00 78 ALA A N 1
ATOM 609 C CA . ALA A 1 78 ? 10.583 -4.763 -14.870 1.00 92.00 78 ALA A CA 1
ATOM 610 C C . ALA A 1 78 ? 10.292 -5.934 -13.912 1.00 92.00 78 ALA A C 1
ATOM 612 O O . ALA A 1 78 ? 9.143 -6.397 -13.838 1.00 92.00 78 ALA A O 1
ATOM 613 N N . PRO A 1 79 ? 11.284 -6.382 -13.120 1.00 93.19 79 PRO A N 1
ATOM 614 C CA . PRO A 1 79 ? 11.026 -7.123 -11.890 1.00 93.19 79 PRO A CA 1
ATOM 615 C C . PRO A 1 79 ? 10.021 -6.379 -10.986 1.00 93.19 79 PRO A C 1
ATOM 617 O O . PRO A 1 79 ? 9.921 -5.150 -11.047 1.00 93.19 79 PRO A O 1
ATOM 620 N N . PRO A 1 80 ? 9.244 -7.088 -10.150 1.00 94.00 80 PRO A N 1
ATOM 621 C CA . PRO A 1 80 ? 8.243 -6.442 -9.319 1.00 94.00 80 PRO A CA 1
ATOM 622 C C . PRO A 1 80 ? 8.900 -5.672 -8.174 1.00 94.00 80 PRO A C 1
ATOM 624 O O . PRO A 1 80 ? 9.822 -6.179 -7.534 1.00 94.00 80 PRO A O 1
ATOM 627 N N . LEU A 1 81 ? 8.351 -4.506 -7.839 1.00 93.00 81 LEU A N 1
ATOM 628 C CA . LEU A 1 81 ? 8.649 -3.867 -6.558 1.00 93.00 81 LEU A CA 1
ATOM 629 C C . LEU A 1 81 ? 7.841 -4.570 -5.469 1.00 93.00 81 LEU A C 1
ATOM 631 O O . LEU A 1 81 ? 6.620 -4.718 -5.592 1.00 93.00 81 LEU A O 1
ATOM 635 N N . LEU A 1 82 ? 8.513 -5.014 -4.410 1.00 94.75 82 LEU A N 1
ATOM 636 C CA . LEU A 1 82 ? 7.844 -5.552 -3.235 1.00 94.75 82 LEU A CA 1
ATOM 637 C C . LEU A 1 82 ? 7.489 -4.399 -2.301 1.00 94.75 82 LEU A C 1
ATOM 639 O O . LEU A 1 82 ? 8.372 -3.701 -1.814 1.00 94.75 82 LEU A O 1
ATOM 643 N N . VAL A 1 83 ? 6.197 -4.216 -2.045 1.00 93.31 83 VAL A N 1
ATOM 644 C CA . VAL A 1 83 ? 5.700 -3.189 -1.128 1.00 93.31 83 VAL A CA 1
ATOM 645 C C . VAL A 1 83 ? 5.100 -3.884 0.081 1.00 93.31 83 VAL A C 1
ATOM 647 O O . VAL A 1 83 ? 4.175 -4.684 -0.060 1.00 93.31 83 VAL A O 1
ATOM 650 N N . GLU A 1 84 ? 5.623 -3.576 1.265 1.00 96.19 84 GLU A N 1
ATOM 651 C CA . GLU A 1 84 ? 5.124 -4.069 2.547 1.00 96.19 84 GLU A CA 1
ATOM 652 C C . GLU A 1 84 ? 4.924 -2.886 3.498 1.00 96.19 84 GLU A C 1
ATOM 654 O O . GLU A 1 84 ? 5.836 -2.092 3.713 1.00 96.19 84 GLU A O 1
ATOM 659 N N . THR A 1 85 ? 3.718 -2.735 4.046 1.00 96.38 85 THR A N 1
ATOM 660 C CA . THR A 1 85 ? 3.392 -1.643 4.973 1.00 96.38 85 THR A CA 1
ATOM 661 C C . THR A 1 85 ? 2.266 -2.024 5.928 1.00 96.38 85 THR A C 1
ATOM 663 O O . THR A 1 85 ? 1.499 -2.960 5.681 1.00 96.38 85 THR A O 1
ATOM 666 N N . LEU A 1 86 ? 2.162 -1.279 7.028 1.00 98.06 86 LEU A N 1
ATOM 667 C CA . LEU A 1 86 ? 0.997 -1.285 7.900 1.00 98.06 86 LEU A CA 1
ATOM 668 C C . LEU A 1 86 ? 0.073 -0.138 7.483 1.00 98.06 86 LEU A C 1
ATOM 670 O O . LEU A 1 86 ? 0.436 1.030 7.607 1.00 98.06 86 LEU A O 1
ATOM 674 N N . LEU A 1 87 ? -1.122 -0.477 7.009 1.00 98.06 87 LEU A N 1
ATOM 675 C CA . LEU A 1 87 ? -2.206 0.469 6.785 1.00 98.06 87 LEU A CA 1
ATOM 676 C C . LEU A 1 87 ? -2.959 0.660 8.101 1.00 98.06 87 LEU A C 1
ATOM 678 O O . LEU A 1 87 ? -3.666 -0.242 8.544 1.00 98.06 87 LEU A O 1
ATOM 682 N N . THR A 1 88 ? -2.806 1.829 8.716 1.00 98.44 88 THR A N 1
ATOM 683 C CA . THR A 1 88 ? -3.401 2.158 10.015 1.00 98.44 88 THR A CA 1
ATOM 684 C C . THR A 1 88 ? -4.402 3.303 9.913 1.00 98.44 88 THR A C 1
ATOM 686 O O . THR A 1 88 ? -4.235 4.221 9.108 1.00 98.44 88 THR A O 1
ATOM 689 N N . SER A 1 89 ? -5.443 3.277 10.744 1.00 98.38 89 SER A N 1
ATOM 690 C CA . SER A 1 89 ? -6.343 4.415 10.955 1.00 98.38 89 SER A CA 1
ATOM 691 C C . SER A 1 89 ? -5.714 5.550 11.767 1.00 98.38 89 SER A C 1
ATOM 693 O O . SER A 1 89 ? -6.318 6.616 11.880 1.00 98.38 89 SER A O 1
ATOM 695 N N . GLU A 1 90 ? -4.530 5.325 12.337 1.00 98.44 90 GLU A N 1
ATOM 696 C CA . GLU A 1 90 ? -3.779 6.309 13.113 1.00 98.44 90 GLU A CA 1
ATOM 697 C C . GLU A 1 90 ? -2.762 7.062 12.229 1.00 98.44 90 GLU A C 1
ATOM 699 O O . GLU A 1 90 ? -2.908 7.175 11.010 1.00 98.44 90 GLU A O 1
ATOM 704 N N . GLU A 1 91 ? -1.731 7.640 12.844 1.00 97.81 91 GLU A N 1
ATOM 705 C CA . GLU A 1 91 ? -0.625 8.273 12.133 1.00 97.81 91 GLU A CA 1
ATOM 706 C C . GLU A 1 91 ? 0.407 7.238 11.654 1.00 97.81 91 GLU A C 1
ATOM 708 O O . GLU A 1 91 ? 0.796 6.336 12.393 1.00 97.81 91 GLU A O 1
ATOM 713 N N . SER A 1 92 ? 0.897 7.411 10.425 1.00 97.12 92 SER A N 1
ATOM 714 C CA . SER A 1 92 ? 2.030 6.669 9.870 1.00 97.12 92 SER A CA 1
ATOM 715 C C . SER A 1 92 ? 3.109 7.654 9.422 1.00 97.12 92 SER A C 1
ATOM 717 O O . SER A 1 92 ? 2.826 8.597 8.679 1.00 97.12 92 SER A O 1
ATOM 719 N N . LYS A 1 93 ? 4.343 7.462 9.895 1.00 96.00 93 LYS A N 1
ATOM 720 C CA . LYS A 1 93 ? 5.483 8.361 9.664 1.00 96.00 93 LYS A CA 1
ATOM 721 C C . LYS A 1 93 ? 6.691 7.575 9.163 1.00 96.00 93 LYS A C 1
ATOM 723 O O . LYS A 1 93 ? 7.106 6.620 9.812 1.00 96.00 93 LYS A O 1
ATOM 728 N N . GLY A 1 94 ? 7.255 8.021 8.048 1.00 92.19 94 GLY A N 1
ATOM 729 C CA . GLY A 1 94 ? 8.608 7.705 7.603 1.00 92.19 94 GLY A CA 1
ATOM 730 C C . GLY A 1 94 ? 9.533 8.914 7.745 1.00 92.19 94 GLY A C 1
ATOM 731 O O . GLY A 1 94 ? 9.202 9.907 8.396 1.00 92.19 94 GLY A O 1
ATOM 732 N N . SER A 1 95 ? 10.705 8.816 7.132 1.00 90.88 95 SER A N 1
ATOM 733 C CA . SER A 1 95 ? 11.737 9.853 7.108 1.00 90.88 95 SER A CA 1
ATOM 734 C C . SER A 1 95 ? 11.399 11.031 6.184 1.00 90.88 95 SER A C 1
ATOM 736 O O . SER A 1 95 ? 11.760 12.167 6.485 1.00 90.88 95 SER A O 1
ATOM 738 N N . LEU A 1 96 ? 10.679 10.782 5.087 1.00 88.25 96 LEU A N 1
ATOM 739 C CA . LEU A 1 96 ? 10.330 11.762 4.051 1.00 88.25 96 LEU A CA 1
ATOM 740 C C . LEU A 1 96 ? 8.820 11.956 3.909 1.00 88.25 96 LEU A C 1
ATOM 742 O O . LEU A 1 96 ? 8.363 13.018 3.479 1.00 88.25 96 LEU A O 1
ATOM 746 N N . ARG A 1 97 ? 8.030 10.924 4.218 1.00 89.81 97 ARG A N 1
ATOM 747 C CA . ARG A 1 97 ? 6.575 10.926 4.037 1.00 89.81 97 ARG A CA 1
ATOM 748 C C . ARG A 1 97 ? 5.856 10.651 5.350 1.00 89.81 97 ARG A C 1
ATOM 750 O O . ARG A 1 97 ? 6.334 9.919 6.208 1.00 89.81 97 ARG A O 1
ATOM 757 N N . SER A 1 98 ? 4.661 11.206 5.490 1.00 94.81 98 SER A N 1
ATOM 758 C CA . SER A 1 98 ? 3.760 10.890 6.594 1.00 94.81 98 SER A CA 1
ATOM 759 C C . SER A 1 98 ? 2.307 11.005 6.155 1.00 94.81 98 SER A C 1
ATOM 761 O O . SER A 1 98 ? 1.980 11.666 5.167 1.00 94.81 98 SER A O 1
ATOM 763 N N . GLY A 1 99 ? 1.427 10.341 6.892 1.00 94.94 99 GLY A N 1
ATOM 764 C CA . GLY A 1 99 ? -0.008 10.419 6.705 1.00 94.94 99 GLY A CA 1
ATOM 765 C C . GLY A 1 99 ? -0.738 10.237 8.023 1.00 94.94 99 GLY A C 1
ATOM 766 O O . GLY A 1 99 ? -0.239 9.604 8.948 1.00 94.94 99 GLY A O 1
ATOM 767 N N . SER A 1 100 ? -1.951 10.775 8.083 1.00 97.75 100 SER A N 1
ATOM 768 C CA . SER A 1 100 ? -2.886 10.547 9.181 1.00 97.75 100 SER A CA 1
ATOM 769 C C . SER A 1 100 ? -4.150 9.890 8.634 1.00 97.75 100 SER A C 1
ATOM 771 O O . SER A 1 100 ? -4.729 10.357 7.636 1.00 97.75 100 SER A O 1
ATOM 773 N N . GLY A 1 101 ? -4.509 8.764 9.241 1.00 97.94 101 GLY A N 1
ATOM 774 C CA . GLY A 1 101 ? -5.727 8.025 8.973 1.00 97.94 101 GLY A CA 1
ATOM 775 C C . GLY A 1 101 ? -6.945 8.635 9.663 1.00 97.94 101 GLY A C 1
ATOM 776 O O . GLY A 1 101 ? -6.914 9.736 10.212 1.00 97.94 101 GLY A O 1
ATOM 777 N N . ARG A 1 102 ? -8.056 7.915 9.574 1.00 98.50 102 ARG A N 1
ATOM 778 C CA . ARG A 1 102 ? -9.297 8.183 10.289 1.00 98.50 102 ARG A CA 1
ATOM 779 C C . ARG A 1 102 ? -9.871 6.844 10.717 1.00 98.50 102 ARG A C 1
ATOM 781 O O . ARG A 1 102 ? -10.036 5.960 9.871 1.00 98.50 102 ARG A O 1
ATOM 788 N N . ARG A 1 103 ? -10.169 6.725 12.010 1.00 98.25 103 ARG A N 1
ATOM 789 C CA . ARG A 1 103 ? -10.833 5.558 12.597 1.00 98.25 103 ARG A CA 1
ATOM 790 C C . ARG A 1 103 ? -12.158 5.260 11.908 1.00 98.25 103 ARG A C 1
ATOM 792 O O . ARG A 1 103 ? -12.749 6.137 11.276 1.00 98.25 103 ARG A O 1
ATOM 799 N N . LEU A 1 104 ? -12.554 4.000 12.011 1.00 97.38 104 LEU A N 1
ATOM 800 C CA . LEU A 1 104 ? -13.836 3.497 11.559 1.00 97.38 104 LEU A CA 1
ATOM 801 C C . LEU A 1 104 ? -14.964 4.261 12.258 1.00 97.38 104 LEU A C 1
ATOM 803 O O . LEU A 1 104 ? -14.977 4.337 13.485 1.00 97.38 104 LEU A O 1
ATOM 807 N N . ASP A 1 105 ? -15.861 4.850 11.471 1.00 95.69 105 ASP A N 1
ATOM 808 C CA . ASP A 1 105 ? -17.079 5.489 11.969 1.00 95.69 105 ASP A CA 1
ATOM 809 C C . ASP A 1 105 ? -18.261 4.508 12.023 1.00 95.69 105 ASP A C 1
ATOM 811 O O . ASP A 1 105 ? -18.157 3.347 11.617 1.00 95.69 105 ASP A O 1
ATOM 815 N N . GLU A 1 106 ? -19.393 4.976 12.549 1.00 92.25 106 GLU A N 1
ATOM 816 C CA . GLU A 1 106 ? -20.623 4.186 12.698 1.00 92.25 106 GLU A CA 1
ATOM 817 C C . GLU A 1 106 ? -21.199 3.728 11.345 1.00 92.25 106 GLU A C 1
ATOM 819 O O . GLU A 1 106 ? -21.882 2.707 11.275 1.00 92.25 106 GLU A O 1
ATOM 824 N N . GLU A 1 107 ? -20.883 4.430 10.251 1.00 93.56 107 GLU A N 1
ATOM 825 C CA . GLU A 1 107 ? -21.240 4.029 8.886 1.00 93.56 107 GLU A CA 1
ATOM 826 C C . GLU A 1 107 ? -20.224 3.061 8.251 1.00 93.56 107 GLU A C 1
ATOM 828 O O . GLU A 1 107 ? -20.325 2.729 7.066 1.00 93.56 107 GLU A O 1
ATOM 833 N N . GLY A 1 108 ? -19.225 2.618 9.016 1.00 93.62 108 GLY A N 1
ATOM 834 C CA . GLY A 1 108 ? -18.186 1.700 8.571 1.00 93.62 108 GLY A CA 1
ATOM 835 C C . GLY A 1 108 ? -17.128 2.350 7.678 1.00 93.62 108 GLY A C 1
ATOM 836 O O . GLY A 1 108 ? -16.359 1.643 7.030 1.00 93.62 108 GLY A O 1
ATOM 837 N N . ARG A 1 109 ? -17.048 3.679 7.593 1.00 97.62 109 ARG A N 1
ATOM 838 C CA . ARG A 1 109 ? -16.052 4.379 6.770 1.00 97.62 109 ARG A CA 1
ATOM 839 C C . ARG A 1 109 ? -14.788 4.633 7.578 1.00 97.62 109 ARG A C 1
ATOM 841 O O . ARG A 1 109 ? -14.830 5.119 8.701 1.00 97.62 109 ARG A O 1
ATOM 848 N N . CYS A 1 110 ? -13.635 4.410 6.965 1.00 97.81 110 CYS A N 1
ATOM 849 C CA . CYS A 1 110 ? -12.340 4.740 7.546 1.00 97.81 110 CY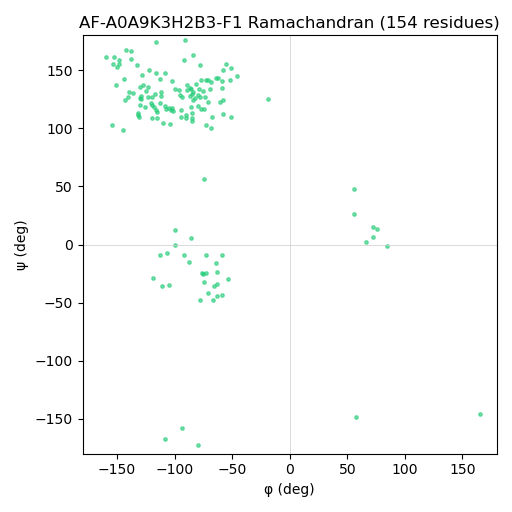S A CA 1
ATOM 850 C C . CYS A 1 110 ? -11.374 5.260 6.477 1.00 97.81 110 CYS A C 1
ATOM 852 O O . CYS A 1 110 ? -11.618 5.176 5.268 1.00 97.81 110 CYS A O 1
ATOM 854 N N . LYS A 1 111 ? -10.262 5.827 6.936 1.00 98.19 111 LYS A N 1
ATOM 855 C CA . LYS A 1 111 ? -9.116 6.161 6.092 1.00 98.19 111 LYS A CA 1
ATOM 856 C C . LYS A 1 111 ? -7.894 5.503 6.700 1.00 98.19 111 LYS A C 1
ATOM 858 O O . LYS A 1 111 ? -7.512 5.848 7.811 1.00 98.19 111 LYS A O 1
ATOM 863 N N . LEU A 1 112 ? -7.266 4.601 5.966 1.00 98.12 112 LEU A N 1
ATOM 864 C CA . LEU A 1 112 ? -6.029 3.967 6.381 1.00 98.12 112 LEU A CA 1
ATOM 865 C C . LEU A 1 112 ? -4.854 4.605 5.653 1.00 98.12 112 LEU A C 1
ATOM 867 O O . LEU A 1 112 ? -4.943 4.939 4.469 1.00 98.12 112 LEU A O 1
ATOM 871 N N . VAL A 1 113 ? -3.753 4.785 6.365 1.00 97.62 113 VAL A N 1
ATOM 872 C CA . VAL A 1 113 ? -2.503 5.323 5.833 1.00 97.62 113 VAL A CA 1
ATOM 873 C C . VAL A 1 113 ? -1.351 4.399 6.187 1.00 97.62 113 VAL A C 1
ATOM 875 O O . VAL A 1 113 ? -1.345 3.794 7.253 1.00 97.62 113 VAL A O 1
ATOM 878 N N . GLY A 1 114 ? -0.370 4.299 5.300 1.00 96.69 114 GLY A N 1
ATOM 879 C CA . GLY A 1 114 ? 0.844 3.529 5.548 1.00 96.69 114 GLY A CA 1
ATOM 880 C C . GLY A 1 114 ? 2.012 4.128 4.790 1.00 96.69 114 GLY A C 1
ATOM 881 O O . GLY A 1 114 ? 1.860 4.523 3.635 1.00 96.69 114 GLY A O 1
ATOM 882 N N . VAL A 1 115 ? 3.167 4.221 5.434 1.00 95.56 115 VAL A N 1
ATOM 883 C CA . VAL A 1 115 ? 4.425 4.563 4.770 1.00 95.56 115 VAL A CA 1
ATOM 884 C C . VAL A 1 115 ? 5.201 3.276 4.520 1.00 95.56 115 VAL A C 1
ATOM 886 O O . VAL A 1 115 ? 5.281 2.412 5.396 1.00 95.56 115 VAL A O 1
ATOM 889 N N . ALA A 1 116 ? 5.724 3.118 3.308 1.00 93.62 116 ALA A N 1
ATOM 890 C CA . ALA A 1 116 ? 6.561 1.984 2.935 1.00 93.62 116 ALA A CA 1
ATOM 891 C C . ALA A 1 116 ? 7.840 2.485 2.272 1.00 93.62 116 ALA A C 1
ATOM 893 O O . ALA A 1 116 ? 7.778 3.339 1.383 1.00 93.62 116 ALA A O 1
ATOM 894 N N . THR A 1 117 ? 8.973 1.911 2.660 1.00 92.81 117 THR A N 1
ATOM 895 C CA . THR A 1 117 ? 10.222 2.047 1.909 1.00 92.81 117 THR A CA 1
ATOM 896 C C . THR A 1 117 ? 10.231 1.013 0.795 1.00 92.81 117 THR A C 1
ATOM 898 O O . THR A 1 117 ? 9.927 -0.158 1.020 1.00 92.81 117 THR A O 1
ATOM 901 N N . VAL A 1 118 ? 10.540 1.458 -0.417 1.00 90.88 118 VAL A N 1
ATOM 902 C CA . VAL A 1 118 ? 10.646 0.609 -1.600 1.00 90.88 118 VAL A CA 1
ATOM 903 C C . VAL A 1 118 ? 12.114 0.484 -1.959 1.00 90.88 118 VAL A C 1
ATOM 905 O O . VAL A 1 118 ? 12.762 1.479 -2.279 1.00 90.88 118 VAL A O 1
ATOM 908 N N . GLU A 1 119 ? 12.624 -0.740 -1.892 1.00 93.69 119 GLU A N 1
ATOM 909 C CA . GLU A 1 119 ? 14.027 -1.047 -2.160 1.00 93.69 119 GLU A CA 1
ATOM 910 C C . GLU A 1 119 ? 14.334 -1.084 -3.667 1.00 93.69 119 GLU A C 1
ATOM 912 O O . GLU A 1 119 ? 13.438 -1.381 -4.469 1.00 93.69 119 GLU A O 1
ATOM 917 N N . PRO A 1 120 ? 15.593 -0.829 -4.072 1.00 93.94 120 PRO A N 1
ATOM 918 C CA . PRO A 1 120 ? 16.037 -1.026 -5.444 1.00 93.94 120 PRO A CA 1
ATOM 919 C C . PRO A 1 120 ? 15.843 -2.471 -5.912 1.00 93.94 120 PRO A C 1
ATOM 921 O O . PRO A 1 120 ? 15.957 -3.425 -5.140 1.00 93.94 120 PRO A O 1
ATOM 924 N N . ILE A 1 121 ? 15.617 -2.631 -7.210 1.00 93.25 121 ILE A N 1
ATOM 925 C CA . ILE A 1 121 ? 15.508 -3.928 -7.883 1.00 93.25 121 ILE A CA 1
ATOM 926 C C . ILE A 1 121 ? 16.630 -4.111 -8.904 1.00 93.25 121 ILE A C 1
ATOM 928 O O . ILE A 1 121 ? 17.403 -3.192 -9.169 1.00 93.25 121 ILE A O 1
ATOM 932 N N . ASP A 1 122 ? 16.716 -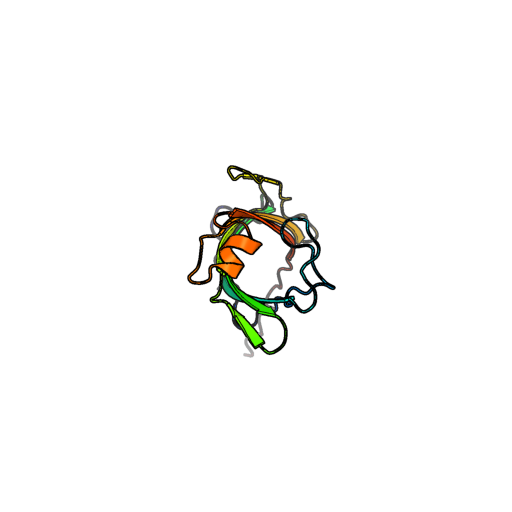5.295 -9.507 1.00 93.25 122 ASP A N 1
ATOM 933 C CA . ASP A 1 122 ? 17.631 -5.577 -10.620 1.00 93.25 122 ASP A CA 1
ATOM 934 C C . ASP A 1 122 ? 17.132 -4.943 -11.938 1.00 93.25 122 ASP A C 1
ATOM 936 O O . ASP A 1 122 ? 16.848 -5.618 -12.924 1.00 93.25 122 ASP A O 1
ATOM 940 N N . ASP A 1 123 ? 16.919 -3.624 -11.913 1.00 90.94 123 ASP A N 1
ATOM 941 C CA . ASP A 1 123 ? 16.531 -2.803 -13.057 1.00 90.94 123 ASP A CA 1
ATOM 942 C C . ASP A 1 123 ? 16.980 -1.348 -12.835 1.00 90.94 123 ASP A C 1
ATOM 944 O O . ASP A 1 123 ? 16.376 -0.577 -12.084 1.00 90.94 123 ASP A O 1
ATOM 948 N N . PHE A 1 124 ? 18.068 -0.961 -13.504 1.00 90.38 124 PHE A N 1
ATOM 949 C CA . PHE A 1 124 ? 18.657 0.373 -13.361 1.00 90.38 124 PHE A CA 1
ATOM 950 C C . PHE A 1 124 ? 17.719 1.495 -13.826 1.00 90.38 124 PHE A C 1
ATOM 952 O O . PHE A 1 124 ? 17.728 2.584 -13.244 1.00 90.38 124 PHE A O 1
ATOM 959 N N . PHE A 1 125 ? 16.905 1.238 -14.857 1.00 87.81 125 PHE A N 1
ATOM 960 C CA . PHE A 1 125 ? 15.951 2.219 -15.359 1.00 87.81 125 PHE A CA 1
ATOM 961 C C . PHE A 1 125 ? 14.870 2.490 -14.314 1.00 87.81 125 PHE A C 1
ATOM 963 O O . PHE A 1 125 ? 14.636 3.654 -14.000 1.00 87.81 125 PHE A O 1
ATOM 970 N N . MET A 1 126 ? 14.271 1.451 -13.720 1.00 87.44 126 MET A N 1
ATOM 971 C CA . MET A 1 126 ? 13.276 1.630 -12.655 1.00 87.44 126 MET A CA 1
ATOM 972 C C . MET A 1 126 ? 13.861 2.296 -11.423 1.00 87.44 126 MET A C 1
ATOM 974 O O . MET A 1 126 ? 13.236 3.210 -10.888 1.00 87.44 126 MET A O 1
ATOM 978 N N . ASN A 1 127 ? 15.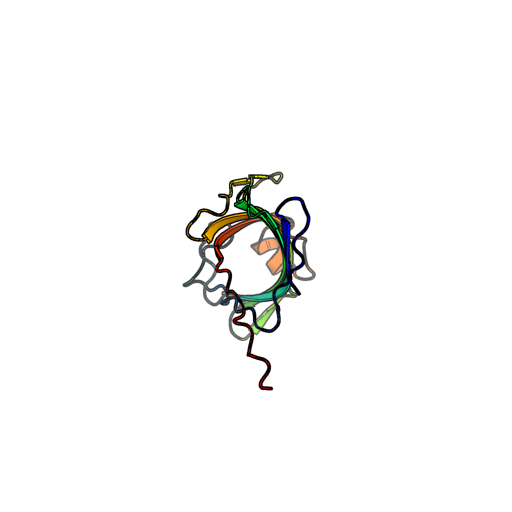047 1.864 -10.990 1.00 89.88 127 ASN A N 1
ATOM 979 C CA . ASN A 1 127 ? 15.696 2.450 -9.823 1.00 89.88 127 ASN A CA 1
ATOM 980 C C . ASN A 1 127 ? 15.924 3.950 -10.023 1.00 89.88 127 ASN A C 1
ATOM 982 O O . ASN A 1 127 ? 15.612 4.736 -9.138 1.00 89.88 127 ASN A O 1
ATOM 986 N N . SER A 1 128 ? 16.389 4.352 -11.208 1.00 87.75 128 SER A N 1
ATOM 987 C CA . SER A 1 128 ? 16.607 5.765 -11.535 1.00 87.75 128 SER A CA 1
ATOM 988 C C . SER A 1 128 ? 15.295 6.532 -11.716 1.00 87.75 128 SER A C 1
ATOM 990 O O . SER A 1 128 ? 15.170 7.662 -11.261 1.00 87.75 128 SER A O 1
ATOM 992 N N . PHE A 1 129 ? 14.303 5.934 -12.382 1.00 83.69 129 PHE A N 1
ATOM 993 C CA . PHE A 1 129 ? 13.016 6.573 -12.661 1.00 83.69 129 PHE A CA 1
ATOM 994 C C . PHE A 1 129 ? 12.210 6.851 -11.384 1.00 83.69 129 PHE A C 1
ATOM 996 O O . PHE A 1 129 ? 11.512 7.860 -11.305 1.00 83.69 129 PHE A O 1
ATOM 1003 N N . LEU A 1 130 ? 12.303 5.959 -10.396 1.00 83.75 130 LEU A N 1
ATOM 1004 C CA . LEU A 1 130 ? 11.588 6.068 -9.124 1.00 83.75 130 LEU A CA 1
ATOM 1005 C C . LEU A 1 130 ? 12.436 6.614 -7.976 1.00 83.75 130 LEU A C 1
ATOM 1007 O O . LEU A 1 130 ? 11.907 6.754 -6.875 1.00 83.75 130 LEU A O 1
ATOM 1011 N N . ASP A 1 131 ? 13.710 6.913 -8.236 1.00 88.88 131 ASP A N 1
ATOM 1012 C CA . ASP A 1 131 ? 14.672 7.372 -7.233 1.00 88.88 131 ASP A CA 1
ATOM 1013 C C . ASP A 1 131 ? 14.792 6.384 -6.054 1.00 88.88 131 ASP A C 1
ATOM 1015 O O . ASP A 1 131 ? 14.655 6.754 -4.892 1.00 88.88 131 ASP A O 1
ATOM 1019 N N . LEU A 1 132 ? 14.951 5.087 -6.360 1.00 90.00 132 LEU A N 1
ATOM 1020 C CA . LEU A 1 132 ? 15.017 4.026 -5.348 1.00 90.00 132 LEU A CA 1
ATOM 1021 C C . LEU A 1 132 ? 16.391 3.986 -4.643 1.00 90.00 132 LEU A C 1
ATOM 1023 O O . LEU A 1 132 ? 17.417 4.082 -5.322 1.00 90.00 132 LEU A O 1
ATOM 1027 N N . PRO A 1 133 ? 16.441 3.729 -3.317 1.00 92.06 133 PRO A N 1
ATOM 1028 C CA . PRO A 1 133 ? 15.297 3.505 -2.433 1.00 92.06 133 PRO A CA 1
ATOM 1029 C C . PRO A 1 133 ? 14.499 4.784 -2.178 1.00 92.06 133 PRO A C 1
ATOM 1031 O O . PRO A 1 133 ? 15.066 5.854 -1.978 1.00 92.06 133 PRO A O 1
ATOM 1034 N N . THR A 1 134 ? 13.175 4.654 -2.115 1.00 90.81 134 THR A N 1
ATOM 1035 C CA . THR A 1 134 ? 12.286 5.792 -1.848 1.00 90.81 134 THR A CA 1
ATOM 1036 C C . THR A 1 134 ? 11.169 5.429 -0.882 1.00 90.81 134 THR A C 1
ATOM 1038 O O . THR A 1 134 ? 10.823 4.259 -0.719 1.00 90.81 134 THR A O 1
ATOM 1041 N N . GLU A 1 135 ? 10.568 6.441 -0.258 1.00 90.25 135 GLU A N 1
ATOM 1042 C CA . GLU A 1 135 ? 9.372 6.270 0.565 1.00 90.25 135 GLU A CA 1
ATOM 1043 C C . GLU A 1 135 ? 8.101 6.577 -0.224 1.00 90.25 135 GLU A C 1
ATOM 1045 O O . GLU A 1 135 ? 7.954 7.631 -0.853 1.00 90.25 135 GLU A O 1
ATOM 1050 N N . CYS A 1 136 ? 7.123 5.683 -0.107 1.00 87.12 136 CYS A N 1
ATOM 1051 C CA . CYS A 1 136 ? 5.782 5.871 -0.633 1.00 87.12 136 CYS A CA 1
ATOM 1052 C C . CYS A 1 136 ? 4.760 6.002 0.501 1.00 87.12 136 CYS A C 1
ATOM 1054 O O . CYS A 1 136 ? 4.854 5.336 1.531 1.00 87.12 136 CYS A O 1
ATOM 1056 N N . LEU A 1 137 ? 3.770 6.874 0.297 1.00 90.50 137 LEU A N 1
ATOM 1057 C CA . LEU A 1 137 ? 2.609 7.004 1.172 1.00 90.50 137 LEU A CA 1
ATOM 1058 C C . LEU A 1 137 ? 1.412 6.321 0.509 1.00 90.50 137 LEU A C 1
ATOM 1060 O O . LEU A 1 137 ? 0.930 6.774 -0.530 1.00 90.50 137 LEU A O 1
ATOM 1064 N N . ALA A 1 138 ? 0.913 5.265 1.135 1.00 90.88 138 ALA A N 1
ATOM 1065 C CA . ALA A 1 138 ? -0.351 4.639 0.796 1.00 90.88 138 ALA A CA 1
ATOM 1066 C C . ALA A 1 138 ? -1.496 5.338 1.540 1.00 90.88 138 ALA A C 1
ATOM 1068 O O . ALA A 1 138 ? -1.405 5.602 2.740 1.00 90.88 138 ALA A O 1
ATOM 1069 N N . ILE A 1 139 ? -2.583 5.626 0.822 1.00 92.38 139 ILE A N 1
ATOM 1070 C CA . ILE A 1 139 ? -3.832 6.151 1.382 1.00 92.38 139 ILE A CA 1
ATOM 1071 C C . ILE A 1 139 ? -4.972 5.286 0.855 1.00 92.38 139 ILE A C 1
ATOM 1073 O O . ILE A 1 139 ? -5.199 5.225 -0.352 1.00 92.38 139 ILE A O 1
ATOM 1077 N N . LEU A 1 140 ? -5.703 4.654 1.766 1.00 93.25 140 LEU A N 1
ATOM 1078 C CA . LEU A 1 140 ? -6.853 3.813 1.472 1.00 93.25 140 LEU A CA 1
ATOM 1079 C C . LEU A 1 140 ? -8.083 4.395 2.164 1.00 93.25 140 LEU A C 1
ATOM 1081 O O . LEU A 1 140 ? -8.211 4.322 3.381 1.00 93.25 140 LEU A O 1
ATOM 1085 N N . ASN A 1 141 ? -9.002 4.964 1.390 1.00 94.56 141 ASN A N 1
ATOM 1086 C CA . ASN A 1 141 ? -10.347 5.236 1.890 1.00 94.56 141 ASN A CA 1
ATOM 1087 C C . ASN A 1 141 ? -11.164 3.957 1.726 1.00 94.56 141 ASN A C 1
ATOM 1089 O O . ASN A 1 141 ? -11.230 3.423 0.619 1.00 94.56 141 ASN A O 1
ATOM 1093 N N . ALA A 1 142 ? -11.754 3.467 2.810 1.00 93.44 142 ALA A N 1
ATOM 1094 C CA . ALA A 1 142 ? -12.476 2.205 2.810 1.00 93.44 142 ALA A CA 1
ATOM 1095 C C . ALA A 1 142 ? -13.836 2.342 3.494 1.00 93.44 142 ALA A C 1
ATOM 1097 O O . ALA A 1 142 ? -14.035 3.191 4.365 1.00 93.44 142 ALA A O 1
ATOM 1098 N N . THR A 1 143 ? -14.749 1.464 3.092 1.00 95.75 143 THR A N 1
ATOM 1099 C CA . THR A 1 143 ? -15.998 1.184 3.794 1.00 95.75 143 THR A CA 1
ATOM 1100 C C . THR A 1 143 ? -15.983 -0.294 4.155 1.00 95.75 143 THR A C 1
ATOM 1102 O O . THR A 1 143 ? -15.819 -1.138 3.275 1.00 95.75 143 THR A O 1
ATOM 1105 N N . ILE A 1 144 ? -16.101 -0.600 5.441 1.00 91.62 144 ILE A N 1
ATOM 1106 C CA . ILE A 1 144 ? -16.084 -1.948 5.997 1.00 91.62 144 ILE A CA 1
ATOM 1107 C C . ILE A 1 144 ? -17.500 -2.275 6.458 1.00 91.62 144 ILE A C 1
ATOM 1109 O O . ILE A 1 144 ? -18.054 -1.601 7.322 1.00 91.62 144 ILE A O 1
ATOM 1113 N N . THR A 1 145 ? -18.081 -3.318 5.875 1.00 89.50 145 THR A N 1
ATOM 1114 C CA . THR A 1 145 ? -19.418 -3.809 6.217 1.00 89.50 145 THR A CA 1
ATOM 1115 C C . THR A 1 145 ? -19.314 -5.173 6.875 1.00 89.50 145 THR A C 1
ATOM 1117 O O . THR A 1 145 ? -18.728 -6.090 6.299 1.00 89.50 145 THR A O 1
ATOM 1120 N N . PHE A 1 146 ? -19.924 -5.326 8.045 1.00 83.69 146 PHE A N 1
ATOM 1121 C CA . PHE A 1 146 ? -20.012 -6.606 8.739 1.00 83.69 146 PHE A CA 1
ATOM 1122 C C . PHE A 1 146 ? -21.341 -7.274 8.384 1.00 83.69 146 PHE A C 1
ATOM 1124 O O . PHE A 1 146 ? -22.405 -6.805 8.789 1.00 83.69 146 PHE A O 1
ATOM 1131 N N . SER A 1 147 ? -21.296 -8.356 7.606 1.00 79.50 147 SER A N 1
ATOM 1132 C CA . SER A 1 147 ? -22.461 -9.215 7.393 1.00 79.50 147 SER A CA 1
ATOM 1133 C C . SER A 1 147 ? -22.619 -10.149 8.587 1.00 79.50 147 SER A C 1
ATOM 1135 O O . SER A 1 147 ? -21.676 -10.836 8.977 1.00 79.50 147 SER A O 1
ATOM 1137 N N . LYS A 1 148 ? -23.816 -10.186 9.165 1.00 65.94 148 LYS A N 1
ATOM 1138 C CA . LYS A 1 148 ? -24.190 -11.221 10.124 1.00 65.94 148 LYS A CA 1
ATOM 1139 C C . LYS A 1 148 ? -24.561 -12.459 9.307 1.00 65.94 148 LYS A C 1
ATOM 1141 O O . LYS A 1 148 ? -25.467 -12.360 8.484 1.00 65.94 148 LYS A O 1
ATOM 1146 N N . ASP A 1 149 ? -23.857 -13.575 9.482 1.00 60.31 149 ASP A N 1
ATOM 1147 C CA . ASP A 1 149 ? -24.330 -14.846 8.924 1.00 60.31 149 ASP A CA 1
ATOM 1148 C C . ASP A 1 149 ? -25.700 -15.147 9.553 1.00 60.31 149 ASP A C 1
ATOM 1150 O O . ASP A 1 149 ? -25.840 -15.169 10.778 1.00 60.31 149 ASP A O 1
ATOM 1154 N N . GLU A 1 150 ? -26.735 -15.309 8.726 1.00 53.66 150 GLU A N 1
ATOM 1155 C CA . GLU A 1 150 ? -28.008 -15.856 9.188 1.00 53.66 150 GLU A CA 1
ATOM 1156 C C . GLU A 1 150 ? -27.836 -17.366 9.391 1.00 53.66 150 GLU A C 1
ATOM 1158 O O . GLU A 1 150 ? -27.574 -18.107 8.443 1.00 53.66 150 GLU A O 1
ATOM 1163 N N . ASP A 1 151 ? -27.992 -17.817 10.638 1.00 45.62 151 ASP A N 1
ATOM 1164 C CA . ASP A 1 151 ? -28.082 -19.228 11.007 1.00 45.62 151 ASP A CA 1
ATOM 1165 C C . ASP A 1 151 ? -29.132 -19.946 10.139 1.00 45.62 151 ASP A C 1
ATOM 1167 O O . ASP A 1 151 ? -30.347 -19.760 10.295 1.00 45.62 151 ASP A O 1
ATOM 1171 N N . PHE A 1 152 ? -28.683 -20.826 9.240 1.00 42.47 152 PHE A N 1
ATOM 1172 C CA . PHE A 1 152 ? -29.577 -21.768 8.575 1.00 42.47 152 PHE A CA 1
ATOM 1173 C C . PHE A 1 152 ? -30.007 -22.853 9.569 1.00 42.47 152 PHE A C 1
ATOM 1175 O O . PHE A 1 152 ? -29.272 -23.777 9.908 1.00 42.47 152 PHE A O 1
ATOM 1182 N N . LYS A 1 153 ? -31.244 -22.667 10.029 1.00 40.09 153 LYS A N 1
ATOM 1183 C CA . LYS A 1 153 ? -32.146 -23.554 10.774 1.00 40.09 153 LYS A CA 1
ATOM 1184 C C . LYS A 1 153 ? -31.801 -25.051 10.710 1.00 40.09 153 LYS A C 1
ATOM 1186 O O . LYS A 1 153 ? -31.823 -25.663 9.643 1.00 40.09 153 LYS A O 1
ATOM 1191 N N . LEU A 1 154 ? -31.655 -25.658 11.892 1.00 42.28 154 LEU A N 1
ATOM 1192 C CA . LEU A 1 154 ? -31.916 -27.082 12.106 1.00 42.28 154 LEU A CA 1
ATOM 1193 C C . LEU A 1 154 ? -33.373 -27.370 11.719 1.00 42.28 154 LEU A C 1
ATOM 1195 O O . LEU A 1 154 ? -34.299 -26.912 12.389 1.00 42.28 154 LEU A O 1
ATOM 1199 N N . ASN A 1 155 ? -33.569 -28.129 10.644 1.00 41.84 155 ASN A N 1
ATOM 1200 C CA . ASN A 1 155 ? -34.822 -28.841 10.442 1.00 41.84 155 ASN A CA 1
ATOM 1201 C C . ASN A 1 155 ? -34.797 -30.069 11.362 1.00 41.84 155 ASN A C 1
ATOM 1203 O O . ASN A 1 155 ? -33.906 -30.911 11.233 1.00 41.84 155 ASN A O 1
ATOM 1207 N N . LEU A 1 156 ? -35.736 -30.096 12.312 1.00 45.78 156 LEU A N 1
ATOM 1208 C CA . LEU A 1 156 ? -36.152 -31.299 13.038 1.00 45.78 156 LEU A CA 1
ATOM 1209 C C . LEU A 1 156 ? -36.689 -32.353 12.063 1.00 45.78 156 LEU A C 1
ATOM 1211 O O . LEU A 1 156 ? -37.365 -31.948 11.087 1.00 45.78 156 LEU A O 1
#

=== Feature glossary ===
A reading guide for the features in this record.

Start from the sequence.

  · Sequence gives the chain of amino acids in standard one-letter code (A=alanine, C=cysteine, …, Y=tyrosine), read N→C. It is the only feature that is directly encoded by the gene; all structural features are derived from the folded form of this sequence.

Fold it, and you get atomic coordinates and the backbone conformation that goes with them.

  · Structure coordinates are given as an mmCIF _atom_site loop: one row per atom with element, residue name, chain id, sequence number, and x/y/z position in Å. Only the four main-chain atoms per residue are included here; side chains are omitted to keep the record compact.

  · Backbone dihedral angles. Every residue except chain termini has a φ (preceding-C → N → Cα → C) and a ψ (N → Cα → C → next-N). They are reported in degrees following the IUPAC sign convention. Secondary structure is essentially a statement about which (φ, ψ) basin each residue occupies.

  · Eight-state secondary structure (DSSP): H is the canonical α-helix, G the tighter 3₁₀-helix, I the wider π-helix; E/B are β-structure, T and S are turns and bends, and '-' is everything else. DSSP derives these from the pattern of main-chain N–H···O=C hydrogen bonds, not from the sequence.

  · SS3 is a coarse helix/strand/coil call (letters a/b/c) made by the P-SEA algorithm from inter-Cα distances and dihedrals. It is less detailed than DSSP but needs only Cα positions.

Summarize the fold with a handful of shape descriptors and a per-residue structural alphabet.

  · Radius of gyration (Rg) is the root-mean-square distance of Cα atoms from their centroid — a single number for overall size and compactness. A globular domain of N residues has Rg ≈ 2.2·N^0.38 Å; an extended or disordered chain has a much larger Rg. The Cα contact count is the number of residue pairs whose Cα atoms are within 8 Å and are more than four positions apart in sequence — a standard proxy for tertiary packing density. The bounding box is the smallest axis-aligned box enclosing all Cα atoms.

  · 3Di is Foldseek's structural alphabet. Each residue is assigned one of twenty discrete states based on how its Cα sits relative to its spatial (not sequential) neighbors. Aligning 3Di strings finds structural homologs roughly as well as full 3D superposition, but orders of magnitude faster.

  · Solvent-accessible surface area (SASA) is the area in Å² traced out by the centre of a 1.4 Å probe sphere (a water molecule) rolled over the protein's van der Waals surface (Shrake–Rupley / Lee–Richards construction). Buried residues have near-zero SASA; fully exposed residues can exceed 200 Å². The total SASA scales roughly with the number of surface residues.

Ask how reliable the model is.

  · For AlphaFold models, the B-factor field carries pLDDT — the model's own estimate of local accuracy on a 0–100 scale. Regions with pLDDT<50 should be treated as essentially unmodeled; they often correspond to intrinsically disordered segments.

  · For experimental (PDB) structures, the B-factor (temperature factor) quantifies the positional spread of each atom in the crystal — a combination of thermal vibration and static disorder — in units of Å². High B-factors mark flexible loops or poorly resolved regions; low B-factors mark the rigid, well-ordered core.

  · Predicted Aligned Error (PAE) is an AlphaFold confidence matrix: entry (i, j) is the expected error in the position of residue j, in ångströms, when the prediction is superimposed on the true structure at residue i. Low PAE within a block of residues means that block is internally rigid and well-predicted; high PAE between two blocks means their relative placement is uncertain even if each block individually is confident.

Place it in context: what it resembles, what it is annotated as, and how it looks.

  · Structural nearest neighbors (via Foldseek easy-search vs the PDB). Reported per hit: target PDB id, E-value, and alignment TM-score. A TM-score above ~0.5 is the conventional threshold for 'same fold'.

  · Functional annotations link the protein to curated databases. InterPro entries identify conserved domains and families by matching the sequence against member-database signatures (Pfam, PROSITE, CDD, …). Gene Ontology (GO) terms describe molecular function, biological process, and cellular component in a controlled vocabulary. CATH places the structure in a hierarchical fold classification (Class/Architecture/Topology/Homologous-superfamily). The organism is the source species.

  · The contact map is a binary N×N matrix image: pixel (i, j) is dark where Cα_i and Cα_j are within 8 Å and |i−j|>4. Because the |i−j|>4 filter removes local helical contacts, off-diagonal stripes parallel to the main diagonal indicate parallel β-sheets; stripes perpendicular to it indicate antiparallel β-sheets. The Ramachandran plot scatters every residue's (φ, ψ) pair against the sterically allowed regions. The PAE heatmap renders the predicted-aligned-error matrix.

  · Six rendered views show the 3D structure from the faces of a cube — i.e. along ±x, ±y, ±z. Rendering representation is drawn randomly per protein from cartoon (seco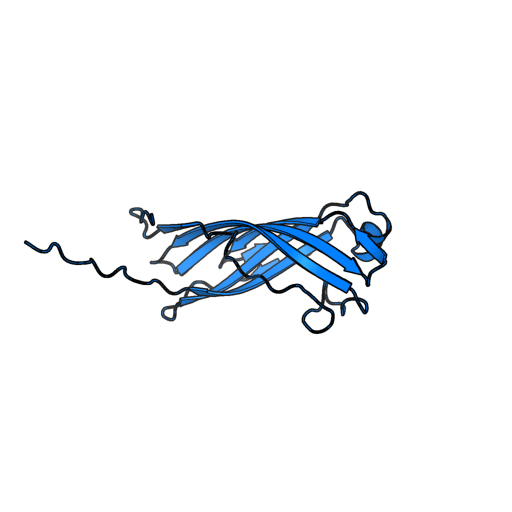ndary-structure ribbons), sticks (backbone bonds), or molecular surface; coloring is either N→C rainbow (blue at the N-terminus through red at the C-terminus) or one color per chain.